Protein AF-A0AAW9W889-F1 (afdb_monomer)

Sequence (104 aa):
MAFFDCLKGGDGKLNERQRRFADEYIISGNATEAYKKAGYRVSSDRVAGVEGHKLLKNPKIKSYIDERLKQLDSEKIADQQEVLSYLTSVMRGETQEQTLISIG

Mean predicted aligned error: 13.19 Å

Nearest PDB structures (foldseek):
  7joq-assembly1_H  TM=6.931E-01  e=1.615E-01  Pseudomonas phage NV1
  7joq-assembly1_D  TM=6.756E-01  e=9.602E-01  Pseudomonas phage NV1
  1p4w-assembly1_A  TM=5.220E-01  e=3.402E+00  Erwinia amylovora

Solvent-accessible surface area (backbone atoms only — not comparable to full-atom values): 6179 Å² total; per-residue (Å²): 138,73,80,72,74,78,67,78,77,75,94,78,88,73,53,74,50,56,48,44,21,46,55,39,25,72,74,66,74,34,45,36,59,12,32,52,73,30,67,54,92,65,96,42,71,70,55,26,35,55,54,25,53,54,48,58,67,34,66,71,51,38,54,51,48,54,53,52,49,52,51,53,49,53,53,53,50,49,51,53,50,50,55,51,49,51,53,47,34,54,76,70,64,70,59,78,76,85,70,80,76,80,86,125

pLDDT: mean 73.57, std 14.97, range [38.44, 89.81]

Radius of gyration: 21.66 Å; Cα contacts (8 Å, |Δi|>4): 67; chains: 1; bounding box: 64×35×52 Å

Structure (mmCIF, N/CA/C/O backbone):
data_AF-A0AAW9W889-F1
#
_entry.id   AF-A0AAW9W889-F1
#
loop_
_atom_site.group_PDB
_atom_site.id
_atom_site.type_symbol
_atom_site.label_atom_id
_atom_site.label_alt_id
_atom_site.label_comp_id
_atom_site.label_asym_id
_atom_site.label_entity_id
_atom_site.label_seq_id
_atom_site.pdbx_PDB_ins_code
_atom_site.Cartn_x
_atom_site.Cartn_y
_atom_site.Cartn_z
_atom_site.occupancy
_atom_site.B_iso_or_equiv
_atom_site.auth_seq_id
_atom_site.auth_comp_id
_atom_site.auth_asym_id
_atom_site.auth_atom_id
_atom_site.pdbx_PDB_model_num
ATOM 1 N N . MET A 1 1 ? -20.887 -6.518 -6.536 1.00 42.78 1 MET A N 1
ATOM 2 C CA . MET A 1 1 ? -20.016 -5.744 -7.452 1.00 42.78 1 MET A CA 1
ATOM 3 C C . MET A 1 1 ? -20.021 -4.228 -7.169 1.00 42.78 1 MET A C 1
ATOM 5 O O . MET A 1 1 ? -19.535 -3.486 -8.004 1.00 42.78 1 MET A O 1
ATOM 9 N N . ALA A 1 2 ? -20.534 -3.749 -6.021 1.00 44.75 2 ALA A N 1
ATOM 10 C CA . ALA A 1 2 ? -20.739 -2.313 -5.750 1.00 44.75 2 ALA A CA 1
ATOM 11 C C . ALA A 1 2 ? -19.681 -1.670 -4.820 1.00 44.75 2 ALA A C 1
ATOM 13 O O . ALA A 1 2 ? -19.770 -0.491 -4.506 1.00 44.75 2 ALA A O 1
ATOM 14 N N . PHE A 1 3 ? -18.667 -2.427 -4.381 1.00 43.38 3 PHE A N 1
ATOM 15 C CA . PHE A 1 3 ? -17.680 -1.958 -3.394 1.00 43.38 3 PHE A CA 1
ATOM 16 C C . PHE A 1 3 ? -16.608 -1.025 -3.994 1.00 43.38 3 PHE A C 1
ATOM 18 O O . PHE A 1 3 ? -15.993 -0.239 -3.282 1.00 43.38 3 PHE A O 1
ATOM 25 N N . PHE A 1 4 ? -16.390 -1.081 -5.314 1.00 48.22 4 PHE A N 1
ATOM 26 C CA . PHE A 1 4 ? -15.351 -0.295 -5.994 1.00 48.22 4 PHE A CA 1
ATOM 27 C C . PHE A 1 4 ? -15.778 1.138 -6.357 1.00 48.22 4 PHE A 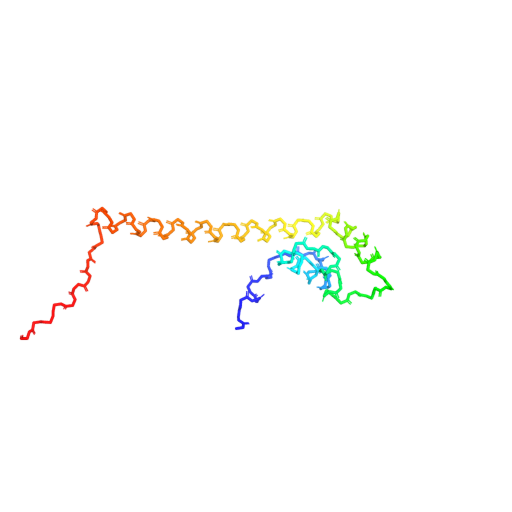C 1
ATOM 29 O O . PHE A 1 4 ? -14.914 1.999 -6.520 1.00 48.22 4 PHE A O 1
ATOM 36 N N . ASP A 1 5 ? -17.081 1.428 -6.448 1.00 46.22 5 ASP A N 1
ATOM 37 C CA . ASP A 1 5 ? -17.564 2.738 -6.918 1.00 46.22 5 ASP A CA 1
ATOM 38 C C . ASP A 1 5 ? -17.573 3.831 -5.835 1.00 46.22 5 ASP A C 1
ATOM 40 O O . ASP A 1 5 ? -17.571 5.016 -6.165 1.00 46.22 5 ASP A O 1
ATOM 44 N N . CYS A 1 6 ? -17.482 3.469 -4.550 1.00 38.44 6 CYS A N 1
ATOM 45 C CA . CYS A 1 6 ? -17.449 4.432 -3.438 1.00 38.44 6 CYS A CA 1
ATOM 46 C C . CYS A 1 6 ? -16.053 5.066 -3.209 1.00 38.44 6 CYS A C 1
ATOM 48 O O . CYS A 1 6 ? -15.878 5.947 -2.375 1.00 38.44 6 CYS A O 1
ATOM 50 N N . LEU A 1 7 ? -15.029 4.661 -3.974 1.00 44.91 7 LEU A N 1
ATOM 51 C CA . LEU A 1 7 ? -13.622 5.048 -3.767 1.00 44.91 7 LEU A CA 1
ATOM 52 C C . LEU A 1 7 ? -13.153 6.166 -4.709 1.00 44.91 7 LEU A C 1
ATOM 54 O O . LEU A 1 7 ? -11.980 6.261 -5.088 1.00 44.91 7 LEU A O 1
ATOM 58 N N . LYS A 1 8 ? -14.070 7.039 -5.129 1.00 45.47 8 LYS A N 1
ATOM 59 C CA . LYS A 1 8 ? -13.733 8.238 -5.911 1.00 45.47 8 LYS A CA 1
ATOM 60 C C . LYS A 1 8 ? -13.374 9.439 -5.028 1.00 45.47 8 LYS A C 1
ATOM 62 O O . LYS A 1 8 ? -13.595 10.570 -5.426 1.00 45.47 8 LYS A O 1
ATOM 67 N N . GLY A 1 9 ? -12.763 9.195 -3.869 1.00 41.38 9 GLY A N 1
ATOM 68 C CA . GLY A 1 9 ? -12.080 10.222 -3.081 1.00 41.38 9 GLY A CA 1
ATOM 69 C C . GLY A 1 9 ? -10.640 10.384 -3.567 1.00 41.38 9 GLY A C 1
ATOM 70 O O . GLY A 1 9 ? -9.861 9.437 -3.497 1.00 41.38 9 GLY A O 1
ATOM 71 N N . GLY A 1 10 ? -10.322 11.548 -4.131 1.00 44.06 10 GLY A N 1
ATOM 72 C CA . GLY A 1 10 ? -8.989 11.900 -4.625 1.00 44.06 10 GLY A CA 1
ATOM 73 C C . GLY A 1 10 ? -9.070 12.833 -5.831 1.00 44.06 10 GLY A C 1
ATOM 74 O O . GLY A 1 10 ? -8.682 12.457 -6.942 1.00 44.06 10 GLY A O 1
ATOM 75 N N . ASP A 1 11 ? -9.628 14.024 -5.624 1.00 47.06 11 ASP A N 1
ATOM 76 C CA . ASP A 1 11 ? -9.697 15.084 -6.624 1.00 47.06 11 ASP A CA 1
ATOM 77 C C . ASP A 1 11 ? -8.285 15.582 -6.977 1.00 47.06 11 ASP A C 1
ATOM 79 O O . ASP A 1 11 ? -7.614 16.233 -6.180 1.00 47.06 11 ASP A O 1
ATOM 83 N N . GLY A 1 12 ? -7.825 15.285 -8.203 1.00 50.38 12 GLY A N 1
ATOM 84 C CA . GLY A 1 12 ? -6.698 15.993 -8.826 1.00 50.38 12 GLY A CA 1
ATOM 85 C C . GLY A 1 12 ? -5.575 15.144 -9.442 1.00 50.38 12 GLY A C 1
ATOM 86 O O . GLY A 1 12 ? -4.451 15.116 -8.945 1.00 50.38 12 GLY A O 1
ATOM 87 N N . LYS A 1 13 ? -5.819 14.593 -10.642 1.00 59.44 13 LYS A N 1
ATOM 88 C CA . LYS A 1 13 ? -4.796 14.149 -11.625 1.00 59.44 13 LYS A CA 1
ATOM 89 C C . LYS A 1 13 ? -3.921 12.937 -11.244 1.00 59.44 13 LYS A C 1
ATOM 91 O O . LYS A 1 13 ? -2.719 12.947 -11.524 1.00 59.44 13 LYS A O 1
ATOM 96 N N . LEU A 1 14 ? -4.492 11.873 -10.681 1.00 64.81 14 LEU A N 1
ATOM 97 C CA . LEU A 1 14 ? -3.884 10.538 -10.795 1.00 64.81 14 LEU A CA 1
ATOM 98 C C . LEU A 1 14 ? -4.377 9.882 -12.082 1.00 64.81 14 LEU A C 1
ATOM 100 O O . LEU A 1 14 ? -5.578 9.813 -12.334 1.00 64.81 14 LEU A O 1
ATOM 104 N N . ASN A 1 15 ? -3.439 9.445 -12.918 1.00 80.50 15 ASN A N 1
ATOM 105 C CA . ASN A 1 15 ? -3.773 8.780 -14.170 1.00 80.50 15 ASN A CA 1
ATOM 106 C C . ASN A 1 15 ? -4.445 7.430 -13.860 1.00 80.50 15 ASN A C 1
ATOM 108 O O . ASN A 1 15 ? -4.078 6.788 -12.875 1.00 80.50 15 ASN A O 1
ATOM 112 N N . GLU A 1 16 ? -5.384 6.961 -14.686 1.00 82.88 16 GLU A N 1
ATOM 113 C CA . GLU A 1 16 ? -6.169 5.748 -14.375 1.00 82.88 16 GLU A CA 1
ATOM 114 C C . GLU A 1 16 ? -5.267 4.529 -14.100 1.00 82.88 16 GLU A C 1
ATOM 116 O O . GLU A 1 16 ? -5.500 3.749 -13.180 1.00 82.88 16 GLU A O 1
ATOM 121 N N . ARG A 1 17 ? -4.149 4.433 -14.828 1.00 83.62 17 ARG A N 1
ATOM 122 C CA . ARG A 1 17 ? -3.125 3.398 -14.624 1.00 83.62 17 ARG A CA 1
ATOM 123 C C . ARG A 1 17 ? -2.390 3.513 -13.286 1.00 83.62 17 ARG A C 1
ATOM 125 O O . ARG A 1 17 ? -2.065 2.499 -12.684 1.00 83.62 17 ARG A O 1
ATOM 132 N N . GLN A 1 18 ? -2.143 4.733 -12.808 1.00 85.19 18 GLN A N 1
ATOM 133 C CA . GLN A 1 18 ? -1.496 4.965 -11.511 1.00 85.19 18 GLN A CA 1
ATOM 134 C C . GLN A 1 18 ? -2.431 4.607 -10.357 1.00 85.19 18 GLN A C 1
ATOM 136 O O . GLN A 1 18 ? -1.971 4.077 -9.351 1.00 85.19 18 GLN A O 1
ATOM 141 N N . ARG A 1 19 ? -3.735 4.860 -10.525 1.00 85.62 19 ARG A N 1
ATOM 142 C CA . ARG A 1 19 ? -4.756 4.435 -9.565 1.00 85.62 19 ARG A CA 1
ATOM 143 C C . ARG A 1 19 ? -4.810 2.909 -9.475 1.00 85.62 19 ARG A C 1
ATOM 145 O O . ARG A 1 19 ? -4.613 2.375 -8.393 1.00 85.62 19 ARG A O 1
ATOM 152 N N . ARG A 1 20 ? -4.932 2.215 -10.616 1.00 87.19 20 ARG A N 1
ATOM 153 C CA . ARG A 1 20 ? -4.904 0.738 -10.658 1.00 87.19 20 ARG A CA 1
ATOM 154 C C . ARG A 1 20 ? -3.627 0.158 -10.048 1.00 87.19 20 ARG A C 1
ATOM 156 O O . ARG A 1 20 ? -3.691 -0.826 -9.327 1.00 87.19 20 ARG A O 1
ATOM 163 N N . PHE A 1 21 ? -2.478 0.784 -10.308 1.00 89.81 21 PHE A N 1
ATOM 164 C CA . PHE A 1 21 ? -1.213 0.407 -9.679 1.00 89.81 21 PHE A CA 1
ATOM 165 C C . PHE A 1 21 ? -1.264 0.527 -8.156 1.00 89.81 21 PHE A C 1
ATOM 167 O O . PHE A 1 21 ? -0.870 -0.406 -7.463 1.00 89.81 21 PHE A O 1
ATOM 174 N N . ALA A 1 22 ? -1.745 1.655 -7.634 1.00 87.75 22 ALA A N 1
ATOM 175 C CA . ALA A 1 22 ? -1.842 1.866 -6.198 1.00 87.75 22 ALA A CA 1
ATOM 176 C C . ALA A 1 22 ? -2.820 0.883 -5.537 1.00 87.75 22 ALA A C 1
ATOM 178 O O . ALA A 1 22 ? -2.488 0.312 -4.503 1.00 87.75 22 ALA A O 1
ATOM 179 N N . ASP A 1 23 ? -3.974 0.630 -6.157 1.00 86.06 23 ASP A N 1
ATOM 180 C CA . ASP A 1 23 ? -4.968 -0.318 -5.647 1.00 86.06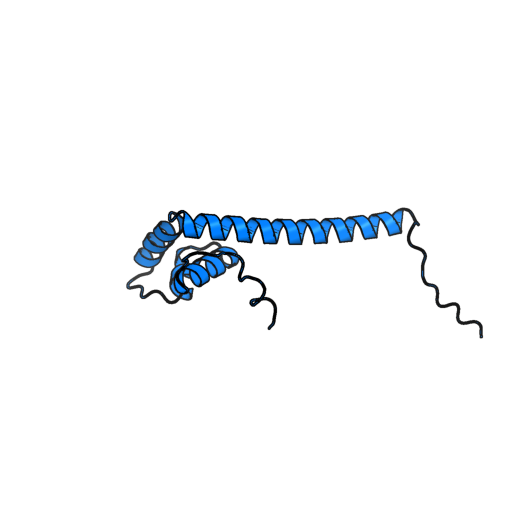 23 ASP A CA 1
ATOM 181 C C . ASP A 1 23 ? -4.403 -1.753 -5.602 1.00 86.06 23 ASP A C 1
ATOM 183 O O . ASP A 1 23 ? -4.472 -2.420 -4.570 1.00 86.06 23 ASP A O 1
ATOM 187 N N . GLU A 1 24 ? -3.756 -2.216 -6.678 1.00 88.38 24 GLU A N 1
ATOM 188 C CA . GLU A 1 24 ? -3.099 -3.533 -6.707 1.00 88.38 24 GLU A CA 1
ATOM 189 C C . GLU A 1 24 ? -1.922 -3.624 -5.730 1.00 88.38 24 GLU A C 1
ATOM 191 O O . GLU A 1 24 ? -1.662 -4.690 -5.168 1.00 88.38 24 GLU A O 1
ATOM 196 N N . TYR A 1 25 ? -1.204 -2.522 -5.501 1.00 89.25 25 TYR A N 1
ATOM 197 C CA . TYR A 1 25 ? -0.123 -2.477 -4.521 1.00 89.25 25 TYR A CA 1
ATOM 198 C C . TYR A 1 25 ? -0.650 -2.603 -3.088 1.00 89.25 25 TYR A C 1
ATOM 200 O O . TYR A 1 25 ? -0.061 -3.337 -2.300 1.00 89.25 25 TYR A O 1
ATOM 208 N N . ILE A 1 26 ? -1.776 -1.961 -2.762 1.00 84.94 26 ILE A N 1
ATOM 209 C CA . ILE A 1 26 ? -2.430 -2.095 -1.450 1.00 84.94 26 ILE A CA 1
ATOM 210 C C . ILE A 1 26 ? -2.884 -3.545 -1.212 1.00 84.94 26 ILE A C 1
ATOM 212 O O . ILE A 1 26 ? -2.770 -4.044 -0.097 1.00 84.94 26 ILE A O 1
ATOM 216 N N . ILE A 1 27 ? -3.357 -4.238 -2.255 1.00 82.50 27 ILE A N 1
ATOM 217 C CA . ILE A 1 27 ? -3.818 -5.633 -2.158 1.00 82.50 27 ILE A CA 1
ATOM 218 C C . ILE A 1 27 ? -2.644 -6.621 -2.064 1.00 82.50 27 ILE A C 1
ATOM 220 O O . ILE A 1 27 ? -2.672 -7.541 -1.251 1.00 82.50 27 ILE A O 1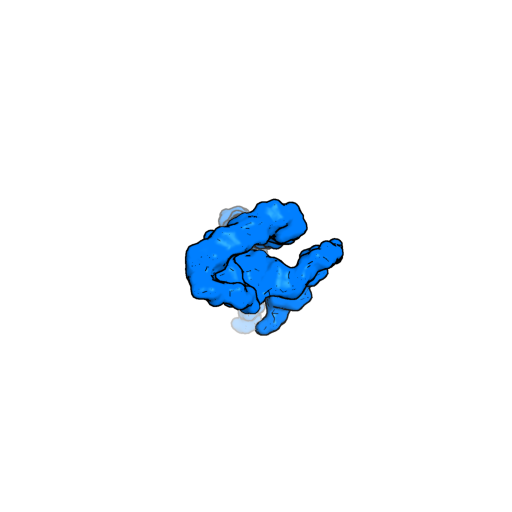
ATOM 224 N N . SER A 1 28 ? -1.632 -6.472 -2.925 1.00 81.12 28 SER A N 1
ATOM 225 C CA . SER A 1 28 ? -0.560 -7.468 -3.092 1.00 81.12 28 SER A CA 1
ATOM 226 C C . SER A 1 28 ? 0.705 -7.189 -2.279 1.00 81.12 28 SER A C 1
ATOM 228 O O . SER A 1 28 ? 1.507 -8.098 -2.077 1.00 81.12 28 SER A O 1
ATOM 230 N N . GLY A 1 29 ? 0.939 -5.938 -1.873 1.00 81.94 29 GLY A N 1
ATOM 231 C CA . GLY A 1 29 ? 2.181 -5.495 -1.231 1.00 81.94 29 GLY A CA 1
ATOM 232 C C . GLY A 1 29 ? 3.426 -5.560 -2.127 1.00 81.94 29 GLY A C 1
A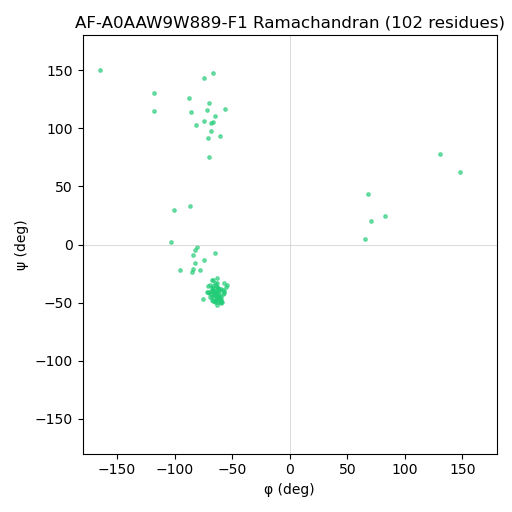TOM 233 O O . GLY A 1 29 ? 4.532 -5.306 -1.653 1.00 81.94 29 GLY A O 1
ATOM 234 N N . ASN A 1 30 ? 3.286 -5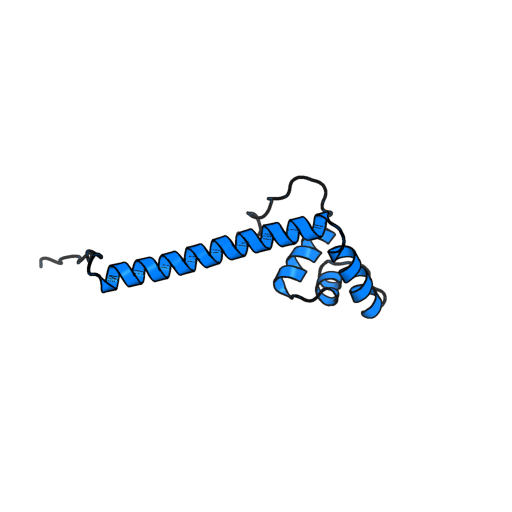.899 -3.415 1.00 86.62 30 ASN A N 1
ATOM 235 C CA . ASN A 1 30 ? 4.408 -6.101 -4.330 1.00 86.62 30 ASN A CA 1
ATOM 236 C C . ASN A 1 30 ? 4.366 -5.099 -5.491 1.00 86.62 30 ASN A C 1
ATOM 238 O O . ASN A 1 30 ? 3.486 -5.145 -6.350 1.00 86.62 30 ASN A O 1
ATOM 242 N N . ALA A 1 31 ? 5.366 -4.214 -5.548 1.00 87.12 31 ALA A N 1
ATOM 243 C CA . ALA A 1 31 ? 5.462 -3.168 -6.565 1.00 87.12 31 ALA A CA 1
ATOM 244 C C . ALA A 1 31 ? 5.603 -3.726 -7.992 1.00 87.12 31 ALA A C 1
ATOM 246 O O . ALA A 1 31 ? 5.040 -3.166 -8.928 1.00 87.12 31 ALA A O 1
ATOM 247 N N . THR A 1 32 ? 6.326 -4.833 -8.170 1.00 88.69 32 THR A N 1
ATOM 248 C CA . THR A 1 32 ? 6.548 -5.449 -9.486 1.00 88.69 32 THR A CA 1
ATOM 249 C C . THR A 1 32 ? 5.248 -6.020 -10.045 1.00 88.69 32 THR A C 1
ATOM 251 O O . THR A 1 32 ? 4.890 -5.759 -11.193 1.00 88.69 32 THR A O 1
ATOM 254 N N . GLU A 1 33 ? 4.516 -6.766 -9.219 1.00 87.19 33 GLU A N 1
ATOM 255 C CA . GLU A 1 33 ? 3.259 -7.404 -9.619 1.00 87.19 33 GLU A CA 1
ATOM 256 C C . GLU A 1 33 ? 2.142 -6.377 -9.818 1.00 87.19 33 GLU A C 1
ATOM 258 O O . GLU A 1 33 ? 1.434 -6.423 -10.827 1.00 87.19 33 GLU A O 1
ATOM 263 N N . ALA A 1 34 ? 2.050 -5.378 -8.937 1.00 88.94 34 ALA A N 1
ATOM 264 C CA . ALA A 1 34 ? 1.122 -4.266 -9.102 1.00 88.94 34 ALA A CA 1
ATOM 265 C C . ALA A 1 34 ? 1.359 -3.509 -10.421 1.00 88.94 34 ALA A C 1
ATOM 267 O O . ALA A 1 34 ? 0.407 -3.147 -11.112 1.00 88.94 34 ALA A O 1
ATOM 268 N N . TYR A 1 35 ? 2.623 -3.309 -10.820 1.00 88.62 35 TYR A N 1
ATOM 269 C CA . TYR A 1 35 ? 2.975 -2.630 -12.072 1.00 88.62 35 TYR A CA 1
ATOM 270 C C . TYR A 1 35 ? 2.527 -3.412 -13.312 1.00 88.62 35 TYR A C 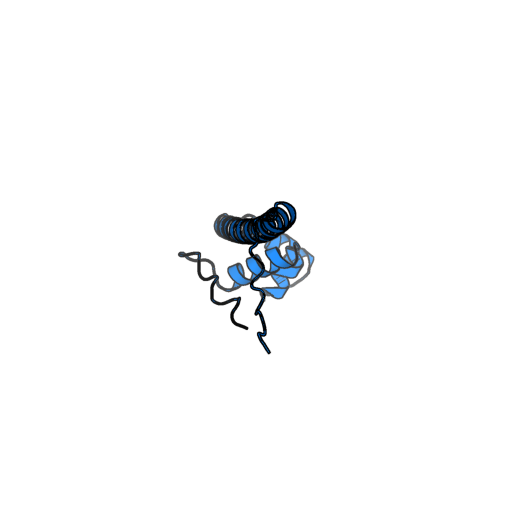1
ATOM 272 O O . TYR A 1 35 ? 1.984 -2.826 -14.253 1.00 88.62 35 TYR A O 1
ATOM 280 N N . LYS A 1 36 ? 2.701 -4.739 -13.300 1.00 87.31 36 LYS A N 1
ATOM 281 C CA . LYS A 1 36 ? 2.236 -5.628 -14.375 1.00 87.31 36 LYS A CA 1
ATOM 282 C C . LYS A 1 36 ? 0.710 -5.622 -14.476 1.00 87.31 36 LYS A C 1
ATOM 284 O O . LYS A 1 36 ? 0.166 -5.399 -15.558 1.00 87.31 36 LYS A O 1
ATOM 289 N N . LYS A 1 37 ? 0.014 -5.804 -13.349 1.00 86.44 37 LYS A N 1
ATOM 290 C CA . LYS A 1 37 ? -1.456 -5.842 -13.300 1.00 86.44 37 LYS A CA 1
ATOM 291 C C . LYS A 1 37 ? -2.116 -4.509 -13.641 1.00 86.44 37 LYS A C 1
ATOM 293 O O . LYS A 1 37 ? -3.180 -4.490 -14.252 1.00 86.44 37 LYS A O 1
ATOM 298 N N . ALA A 1 38 ? -1.457 -3.392 -13.338 1.00 86.12 38 ALA A N 1
ATOM 299 C CA . ALA A 1 38 ? -1.908 -2.064 -13.745 1.00 86.12 38 ALA A CA 1
ATOM 300 C C . ALA A 1 38 ? -1.891 -1.842 -15.273 1.00 86.12 38 ALA A C 1
ATOM 302 O O . ALA A 1 38 ? -2.390 -0.818 -15.749 1.00 86.12 38 ALA A O 1
ATOM 303 N N . GLY A 1 39 ? -1.346 -2.786 -16.052 1.00 83.50 39 GLY A N 1
ATOM 304 C CA . GLY A 1 39 ? -1.377 -2.763 -17.514 1.00 83.50 39 GLY A CA 1
ATOM 305 C C . GLY A 1 39 ? -0.281 -1.902 -18.140 1.00 83.50 39 GLY A C 1
ATOM 306 O O . GLY A 1 39 ? -0.440 -1.408 -19.261 1.00 83.50 39 GLY A O 1
ATOM 307 N N . TYR A 1 40 ? 0.828 -1.681 -17.430 1.00 82.81 40 TYR A N 1
ATOM 308 C CA . TYR A 1 40 ? 2.003 -1.044 -18.016 1.00 82.81 40 TYR A CA 1
ATOM 309 C C . TYR A 1 40 ? 2.734 -2.015 -18.949 1.00 82.81 40 TYR A C 1
ATOM 311 O O . TYR A 1 40 ? 2.828 -3.212 -18.688 1.00 82.81 40 TYR A O 1
ATOM 319 N N . ARG A 1 41 ? 3.274 -1.492 -20.057 1.00 78.06 41 ARG A N 1
ATOM 320 C CA . ARG A 1 41 ? 4.126 -2.280 -20.954 1.00 78.06 41 ARG A CA 1
ATOM 321 C C . ARG A 1 41 ? 5.460 -2.512 -20.263 1.00 78.06 41 ARG A C 1
ATOM 323 O O . ARG A 1 41 ? 6.187 -1.553 -20.016 1.00 78.06 41 ARG A O 1
ATOM 330 N N . VAL A 1 42 ? 5.770 -3.767 -19.967 1.00 80.81 42 VAL A N 1
ATOM 331 C CA . VAL A 1 42 ? 7.018 -4.141 -19.305 1.00 80.81 42 VAL A CA 1
ATOM 332 C C . VAL A 1 42 ? 7.833 -5.039 -20.220 1.00 80.81 42 VAL A C 1
ATOM 334 O O . VAL A 1 42 ? 7.315 -6.021 -20.741 1.00 80.81 42 VAL A O 1
ATOM 337 N N . SER A 1 43 ? 9.114 -4.716 -20.392 1.00 75.62 43 SER A N 1
ATOM 338 C CA . SER A 1 43 ? 10.046 -5.555 -21.157 1.00 75.62 43 SER A CA 1
ATOM 339 C C . SER A 1 43 ? 10.661 -6.680 -20.315 1.00 75.62 43 SER A C 1
ATOM 341 O O . SER A 1 43 ? 11.128 -7.669 -20.864 1.00 75.62 43 SER A O 1
ATOM 343 N N . SER A 1 44 ? 10.710 -6.524 -18.986 1.00 83.12 44 SER A N 1
ATOM 344 C CA . SER A 1 44 ? 11.278 -7.497 -18.044 1.00 83.12 44 SER A CA 1
ATOM 345 C C . SER A 1 44 ? 10.832 -7.188 -16.612 1.00 83.12 44 SER A C 1
ATOM 347 O O . SER A 1 44 ? 10.672 -6.020 -16.251 1.00 83.12 44 SER A O 1
ATOM 349 N N . ASP A 1 45 ? 10.717 -8.212 -15.770 1.00 84.00 45 ASP A N 1
ATOM 350 C CA . ASP A 1 45 ? 10.367 -8.105 -14.346 1.00 84.00 45 ASP A CA 1
ATOM 351 C C . ASP A 1 45 ? 11.277 -7.153 -13.568 1.00 84.00 45 ASP A C 1
ATOM 353 O O . ASP A 1 45 ? 10.817 -6.405 -12.704 1.00 84.00 45 ASP A O 1
ATOM 357 N N . ARG A 1 46 ? 12.563 -7.102 -13.931 1.00 85.12 46 ARG A N 1
ATOM 358 C CA . ARG A 1 46 ? 13.514 -6.164 -13.327 1.00 85.12 46 ARG A CA 1
ATOM 359 C C . ARG A 1 46 ? 13.114 -4.708 -13.588 1.00 85.12 46 ARG A C 1
ATOM 361 O O . ARG A 1 46 ? 13.245 -3.870 -12.701 1.00 85.12 46 ARG A O 1
ATOM 368 N N . VAL A 1 47 ? 12.611 -4.412 -14.788 1.00 85.62 47 VAL A N 1
ATOM 369 C CA . VAL A 1 47 ? 12.154 -3.067 -15.170 1.00 85.62 47 VAL A CA 1
ATOM 370 C C . VAL A 1 47 ? 10.848 -2.724 -14.453 1.00 85.62 47 VAL A C 1
ATOM 372 O O . VAL A 1 47 ? 10.735 -1.616 -13.934 1.00 85.62 47 VAL A O 1
ATOM 375 N N . ALA A 1 48 ? 9.909 -3.673 -14.340 1.00 86.75 48 ALA A N 1
ATOM 376 C CA . ALA A 1 48 ? 8.681 -3.479 -13.558 1.00 86.75 48 ALA A CA 1
ATOM 377 C C . ALA A 1 48 ? 8.978 -3.149 -12.092 1.00 86.75 48 ALA A C 1
ATOM 379 O O . ALA A 1 48 ? 8.362 -2.239 -11.547 1.00 86.75 48 ALA A O 1
ATOM 380 N N . GLY A 1 49 ? 9.936 -3.835 -11.464 1.00 86.94 49 GLY A N 1
ATOM 381 C CA . GLY A 1 49 ? 10.309 -3.549 -10.078 1.00 86.94 49 GLY A CA 1
ATOM 382 C C . GLY A 1 49 ? 10.890 -2.145 -9.903 1.00 86.94 49 GLY A C 1
ATOM 383 O O . GLY A 1 49 ? 10.467 -1.399 -9.019 1.00 86.94 49 GLY A O 1
ATOM 384 N N . VAL A 1 50 ? 11.823 -1.742 -10.773 1.00 88.31 50 VAL A N 1
ATOM 385 C CA . VAL A 1 50 ? 12.454 -0.411 -10.702 1.00 88.31 50 VAL A CA 1
ATOM 386 C C . VAL A 1 50 ? 11.438 0.707 -10.958 1.00 88.31 50 VAL A C 1
ATOM 388 O O . VAL A 1 50 ? 11.365 1.659 -10.177 1.00 88.31 50 VAL A O 1
ATOM 391 N N . GLU A 1 51 ? 10.630 0.595 -12.014 1.00 88.31 51 GLU A N 1
ATOM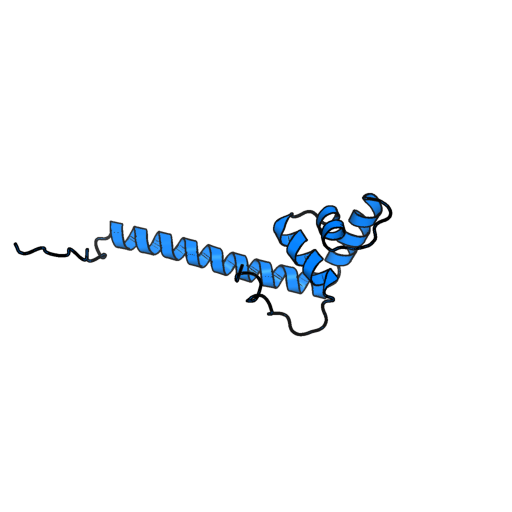 392 C CA . GLU A 1 51 ? 9.608 1.597 -12.342 1.00 88.31 51 GLU A CA 1
ATOM 393 C C . GLU A 1 51 ? 8.454 1.598 -11.326 1.00 88.31 51 GLU A C 1
ATOM 395 O O . GLU A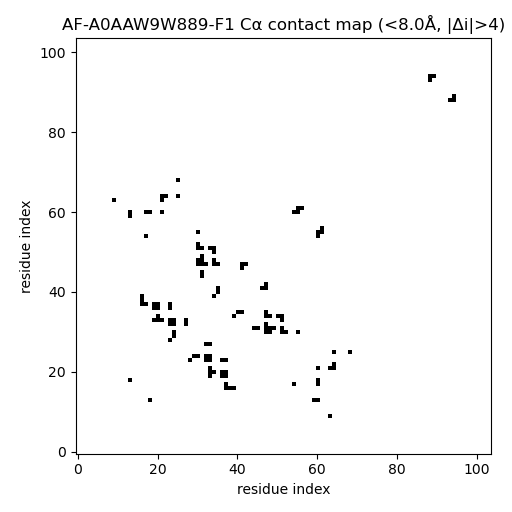 1 51 ? 7.965 2.665 -10.956 1.00 88.31 51 GLU A O 1
ATOM 400 N N . GLY A 1 52 ? 8.077 0.436 -10.786 1.00 88.06 52 GLY A N 1
ATOM 401 C CA . GLY A 1 52 ? 7.113 0.317 -9.692 1.00 88.06 52 GLY A CA 1
ATOM 402 C C . GLY A 1 52 ? 7.580 1.053 -8.435 1.00 88.06 52 GLY A C 1
ATOM 403 O O . GLY A 1 52 ? 6.861 1.901 -7.907 1.00 88.06 52 GLY A O 1
ATOM 404 N N . HIS A 1 53 ? 8.822 0.835 -7.992 1.00 88.50 53 HIS A N 1
ATOM 405 C CA . HIS A 1 53 ? 9.386 1.583 -6.861 1.00 88.50 53 HIS A CA 1
ATOM 406 C C . HIS A 1 53 ? 9.517 3.084 -7.139 1.00 88.50 53 HIS A C 1
ATOM 408 O O . HIS A 1 53 ? 9.358 3.902 -6.232 1.00 88.50 53 HIS A O 1
ATOM 414 N N . LYS A 1 54 ? 9.785 3.475 -8.386 1.00 89.12 54 LYS A N 1
ATOM 415 C CA . LYS A 1 54 ? 9.813 4.882 -8.795 1.00 89.12 54 LYS A CA 1
ATOM 416 C C . LYS A 1 54 ? 8.422 5.521 -8.743 1.00 89.12 54 LYS A C 1
ATOM 418 O O . LYS A 1 54 ? 8.313 6.666 -8.310 1.00 89.12 54 LYS A O 1
ATOM 423 N N . LEU A 1 55 ? 7.365 4.790 -9.107 1.00 87.25 55 LEU A N 1
ATOM 424 C CA . LEU A 1 55 ? 5.980 5.241 -8.941 1.00 87.25 55 LEU A CA 1
ATOM 425 C C . LEU A 1 55 ? 5.612 5.416 -7.464 1.00 87.25 55 LEU A C 1
ATOM 427 O O . LEU A 1 55 ? 5.003 6.424 -7.123 1.00 87.25 55 LEU A O 1
ATOM 431 N N . LEU A 1 56 ? 6.041 4.514 -6.579 1.00 86.94 56 LEU A N 1
ATOM 432 C CA . LEU A 1 56 ? 5.808 4.651 -5.133 1.00 86.94 56 LEU A CA 1
ATOM 433 C C . LEU A 1 56 ? 6.484 5.891 -4.527 1.00 86.94 56 LEU A C 1
ATOM 435 O O . LEU A 1 56 ? 5.988 6.458 -3.557 1.00 86.94 56 LEU A O 1
ATOM 439 N N . LYS A 1 57 ? 7.599 6.348 -5.110 1.00 86.38 57 LYS A N 1
ATOM 440 C CA . LYS A 1 57 ? 8.261 7.601 -4.710 1.00 86.38 57 LYS A CA 1
ATOM 441 C C . LYS A 1 57 ? 7.515 8.854 -5.174 1.00 86.38 57 LYS A C 1
ATOM 443 O O . LYS A 1 57 ? 7.846 9.947 -4.720 1.00 86.38 57 LYS A O 1
ATOM 448 N N . ASN A 1 58 ? 6.544 8.734 -6.081 1.00 86.50 58 ASN A N 1
ATOM 449 C CA . ASN A 1 58 ? 5.761 9.881 -6.520 1.00 86.50 58 ASN A CA 1
ATOM 450 C C . ASN A 1 58 ? 4.851 10.340 -5.368 1.00 86.50 58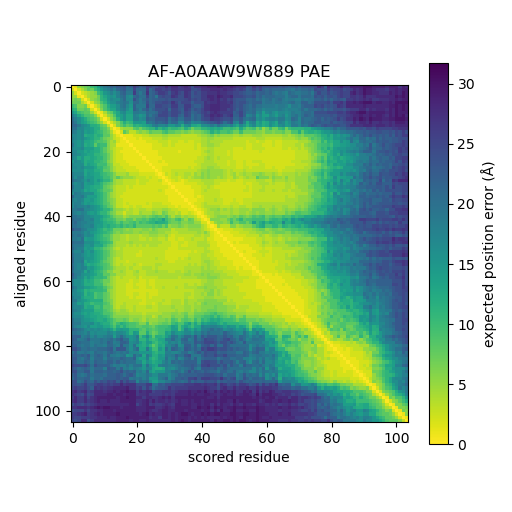 ASN A C 1
ATOM 452 O O . ASN A 1 58 ? 4.006 9.554 -4.930 1.00 86.50 58 ASN A O 1
ATOM 456 N N . PRO A 1 59 ? 4.961 11.600 -4.907 1.00 83.94 59 PRO A N 1
ATOM 457 C CA . PRO A 1 59 ? 4.201 12.081 -3.757 1.00 83.94 59 PRO A CA 1
ATOM 458 C C . PRO A 1 59 ? 2.690 11.924 -3.946 1.00 83.94 59 PRO A C 1
ATOM 460 O O . PRO A 1 59 ? 1.999 11.594 -2.995 1.00 83.94 59 PRO A O 1
ATOM 463 N N . LYS A 1 60 ? 2.179 12.053 -5.178 1.00 83.81 60 LYS A N 1
ATOM 464 C CA . LYS A 1 60 ? 0.744 11.888 -5.462 1.00 83.81 60 LYS A CA 1
ATOM 465 C C . LYS A 1 60 ? 0.252 10.464 -5.218 1.00 83.81 60 LYS A C 1
ATOM 467 O O . LYS A 1 60 ? -0.821 10.269 -4.665 1.00 83.81 60 LYS A O 1
ATOM 472 N N . ILE A 1 61 ? 1.036 9.475 -5.651 1.00 84.75 61 ILE A N 1
ATOM 473 C CA . ILE A 1 61 ? 0.699 8.056 -5.480 1.00 84.75 61 ILE A CA 1
ATOM 474 C C . ILE A 1 61 ? 0.813 7.687 -4.006 1.00 84.75 61 ILE A C 1
ATOM 476 O O . ILE A 1 61 ? -0.064 7.011 -3.480 1.00 84.75 61 ILE A O 1
ATOM 480 N N . LYS A 1 62 ? 1.858 8.179 -3.335 1.00 85.44 62 LYS A N 1
ATOM 481 C CA . LYS A 1 62 ? 2.051 7.961 -1.906 1.00 85.44 62 LYS A CA 1
ATOM 482 C C . LYS A 1 62 ? 0.888 8.520 -1.082 1.00 85.44 62 LYS A C 1
ATOM 484 O O . LYS A 1 62 ? 0.309 7.770 -0.310 1.00 85.44 62 LYS A O 1
ATOM 489 N N . SER A 1 63 ? 0.498 9.777 -1.306 1.00 85.19 63 SER A N 1
ATOM 490 C CA . SER A 1 63 ? -0.651 10.382 -0.619 1.00 85.19 63 SER A CA 1
ATOM 491 C C . SER A 1 63 ? -1.938 9.586 -0.837 1.00 85.19 63 SER A C 1
ATOM 493 O O . SER A 1 63 ? -2.661 9.343 0.120 1.00 85.19 63 SER A O 1
ATOM 495 N N . TYR A 1 64 ? -2.189 9.110 -2.062 1.00 85.56 64 TYR A N 1
ATOM 496 C CA . TYR A 1 64 ? -3.347 8.257 -2.337 1.00 85.56 64 TYR A CA 1
ATOM 497 C C . TYR A 1 64 ? -3.287 6.932 -1.564 1.00 85.56 64 TYR A C 1
ATOM 499 O O . TYR A 1 64 ? -4.276 6.537 -0.958 1.00 85.56 64 TYR A O 1
ATOM 507 N N . ILE A 1 65 ? -2.137 6.251 -1.540 1.00 85.38 65 ILE A N 1
ATOM 508 C CA . ILE A 1 65 ? -1.979 5.007 -0.772 1.00 85.38 65 ILE A CA 1
ATOM 509 C C . ILE A 1 65 ? -2.213 5.262 0.723 1.00 85.38 65 ILE A C 1
ATOM 511 O O . ILE A 1 65 ? -2.968 4.519 1.345 1.00 85.38 65 ILE A O 1
ATOM 515 N N . ASP A 1 66 ? -1.623 6.322 1.279 1.00 83.81 66 ASP A N 1
ATOM 516 C CA . ASP A 1 66 ? -1.747 6.671 2.698 1.00 83.81 66 ASP A CA 1
ATOM 517 C C . ASP A 1 66 ? -3.206 6.989 3.081 1.00 83.81 66 ASP A C 1
ATOM 519 O O . ASP A 1 66 ? -3.698 6.517 4.107 1.00 83.81 66 ASP A O 1
ATOM 523 N N . GLU A 1 67 ? -3.937 7.733 2.245 1.00 84.56 67 GLU A N 1
ATOM 524 C CA . GLU A 1 67 ? -5.365 8.014 2.450 1.00 84.56 67 GLU A CA 1
ATOM 525 C C . GLU A 1 67 ? -6.213 6.739 2.425 1.00 84.56 67 GLU A C 1
ATOM 527 O O . GLU A 1 67 ? -7.069 6.541 3.290 1.00 84.56 67 GLU A O 1
ATOM 532 N N . ARG A 1 68 ? -5.961 5.852 1.456 1.00 82.75 68 ARG A N 1
ATOM 533 C CA . ARG A 1 68 ? -6.689 4.585 1.308 1.00 82.75 68 ARG A CA 1
ATOM 534 C C . ARG A 1 68 ? -6.401 3.632 2.466 1.00 82.75 68 ARG A C 1
ATOM 536 O O . ARG A 1 68 ? -7.328 3.009 2.972 1.00 82.75 68 ARG A O 1
ATOM 543 N N . LEU A 1 69 ? -5.151 3.552 2.922 1.00 80.75 69 LEU A N 1
ATOM 544 C CA . LEU A 1 69 ? -4.777 2.778 4.108 1.00 80.75 69 LEU A CA 1
ATOM 545 C C . LEU A 1 69 ? -5.446 3.332 5.364 1.00 80.75 69 LEU A C 1
ATOM 547 O O . LEU A 1 69 ? -6.046 2.571 6.111 1.00 80.75 69 LEU A O 1
ATOM 551 N N . LYS A 1 70 ? -5.444 4.656 5.552 1.00 81.19 70 LYS A N 1
ATOM 552 C CA . LYS A 1 70 ? -6.112 5.293 6.693 1.00 81.19 70 LYS A CA 1
ATOM 553 C C . LYS A 1 70 ? -7.621 5.032 6.707 1.00 81.19 70 LYS A C 1
ATOM 555 O O . LYS A 1 70 ? -8.192 4.838 7.777 1.00 81.19 70 LYS A O 1
ATOM 560 N N . GLN A 1 71 ? -8.265 5.020 5.539 1.00 78.94 71 GLN A N 1
ATOM 561 C CA . GLN A 1 71 ? -9.677 4.643 5.410 1.00 78.94 71 GLN A CA 1
ATOM 562 C C . GLN A 1 71 ? -9.901 3.181 5.812 1.00 78.94 71 GLN A C 1
ATOM 564 O O . GLN A 1 71 ? -10.765 2.917 6.641 1.00 78.94 71 GLN A O 1
ATOM 569 N N . LEU A 1 72 ? -9.092 2.255 5.286 1.00 73.31 72 LEU A N 1
ATOM 570 C CA . LEU A 1 72 ? -9.183 0.828 5.610 1.00 73.31 72 LEU A CA 1
ATOM 571 C C . LEU A 1 72 ? -8.915 0.543 7.093 1.00 73.31 72 LEU A C 1
ATOM 573 O O . LEU A 1 72 ? -9.586 -0.300 7.682 1.00 73.31 72 LEU A O 1
ATOM 577 N N . ASP A 1 73 ? -7.954 1.239 7.698 1.00 73.81 73 ASP A N 1
ATOM 578 C CA . ASP A 1 73 ? -7.652 1.115 9.122 1.00 73.81 73 ASP A CA 1
ATOM 579 C C . ASP A 1 73 ? -8.800 1.662 9.967 1.00 73.81 73 ASP A C 1
ATOM 581 O O . ASP A 1 73 ? -9.239 0.997 10.898 1.00 73.81 73 ASP A O 1
ATOM 585 N N . SER A 1 74 ? -9.341 2.835 9.625 1.00 70.88 74 SER A N 1
ATOM 586 C CA . SER A 1 74 ? -10.492 3.400 10.335 1.00 70.88 74 SER A CA 1
ATOM 587 C C . SER A 1 74 ? -11.724 2.498 10.244 1.00 70.88 74 SER A C 1
ATOM 589 O O . SER A 1 74 ? -12.435 2.353 11.234 1.00 70.88 74 SER A O 1
ATOM 591 N N . GLU A 1 75 ? -11.976 1.896 9.081 1.00 68.44 75 GLU A N 1
ATOM 592 C CA . GLU A 1 75 ? -13.108 0.995 8.849 1.00 68.44 75 GLU A CA 1
ATOM 593 C C . GLU A 1 75 ? -12.938 -0.322 9.626 1.00 68.44 75 GLU A C 1
ATOM 595 O O . GLU A 1 75 ? -13.846 -0.738 10.340 1.00 68.44 75 GLU A O 1
ATOM 600 N N . LYS A 1 76 ? -11.742 -0.928 9.597 1.00 65.81 76 LYS A N 1
ATOM 601 C CA . LYS A 1 76 ? -11.436 -2.144 10.373 1.00 65.81 76 LYS A CA 1
ATOM 602 C C . LYS A 1 76 ? -11.430 -1.914 11.881 1.00 65.81 76 LYS A C 1
ATOM 604 O O . LYS A 1 76 ? -11.842 -2.795 12.629 1.00 65.81 76 LYS A O 1
ATOM 609 N N . ILE A 1 77 ? -10.914 -0.774 12.340 1.00 62.75 77 ILE A N 1
ATOM 610 C CA . ILE A 1 77 ? -10.886 -0.436 13.766 1.00 62.75 77 ILE A CA 1
ATOM 611 C C . ILE A 1 77 ? -12.311 -0.185 14.263 1.00 62.75 77 ILE A C 1
ATOM 613 O O . ILE A 1 77 ? -12.651 -0.672 15.336 1.00 62.75 77 ILE A O 1
ATOM 617 N N . ALA A 1 78 ? -13.144 0.526 13.495 1.00 58.62 78 ALA A N 1
ATOM 618 C CA . ALA A 1 78 ? -14.547 0.740 13.844 1.00 58.62 78 ALA A CA 1
ATOM 619 C C . ALA A 1 78 ? -15.312 -0.588 13.963 1.00 58.62 78 ALA A C 1
ATOM 621 O O . ALA A 1 78 ? -15.946 -0.814 14.990 1.00 58.62 78 ALA A O 1
ATOM 622 N N . ASP A 1 79 ? -15.164 -1.491 12.988 1.00 66.62 79 ASP A N 1
ATOM 623 C CA . ASP A 1 79 ? -15.792 -2.822 13.000 1.00 66.62 79 ASP A CA 1
ATOM 624 C C . ASP A 1 79 ? -15.354 -3.659 14.219 1.00 66.62 79 ASP A C 1
ATOM 626 O O . ASP A 1 79 ? -16.175 -4.207 14.954 1.00 66.62 79 ASP A O 1
ATOM 630 N N . GLN A 1 80 ? -14.054 -3.671 14.532 1.00 52.75 80 GLN A N 1
ATOM 631 C CA . GLN A 1 80 ? -13.547 -4.371 15.717 1.00 52.75 80 GLN A CA 1
ATOM 632 C C . GLN A 1 80 ? -14.060 -3.764 17.031 1.00 52.75 80 GLN A C 1
ATOM 634 O O . GLN A 1 80 ? -14.384 -4.505 17.960 1.00 52.75 80 GLN A O 1
ATOM 639 N N . GLN A 1 81 ? -14.133 -2.433 17.134 1.00 69.50 81 GLN A N 1
ATOM 640 C CA . GLN A 1 81 ? -14.685 -1.756 18.312 1.00 69.50 81 GLN A CA 1
ATOM 641 C C . GLN A 1 81 ? -16.185 -2.027 18.468 1.00 69.50 81 GLN A C 1
ATOM 643 O O . GLN A 1 81 ? -16.641 -2.222 19.591 1.00 69.50 81 GLN A O 1
ATOM 648 N N . GLU A 1 82 ? -16.942 -2.094 17.372 1.00 72.25 82 GLU A N 1
ATOM 649 C CA . GLU A 1 82 ? -18.370 -2.417 17.384 1.00 72.25 82 GLU A CA 1
ATOM 650 C C . GLU A 1 82 ? -18.619 -3.844 17.892 1.00 72.25 82 GLU A C 1
ATOM 652 O O . GLU A 1 82 ? -19.409 -4.038 18.819 1.00 72.25 82 GLU A O 1
ATOM 657 N N . VAL A 1 83 ? -17.871 -4.833 17.389 1.00 71.69 83 VAL A N 1
ATOM 658 C CA . VAL A 1 83 ? -17.952 -6.228 17.861 1.00 71.69 83 VAL A CA 1
ATOM 659 C C . VAL A 1 83 ? -17.579 -6.343 19.343 1.00 71.69 83 VAL A C 1
ATOM 661 O O . VAL A 1 83 ? -18.263 -7.028 20.108 1.00 71.69 83 VAL A O 1
ATOM 664 N N . LEU A 1 84 ? -16.515 -5.658 19.775 1.00 69.31 84 LEU A N 1
ATOM 665 C CA . LEU A 1 84 ? -16.091 -5.647 21.178 1.00 69.31 84 LEU A CA 1
ATOM 666 C C . LEU A 1 84 ? -17.107 -4.941 22.083 1.00 69.31 84 LEU A C 1
ATOM 668 O O . LEU A 1 84 ? -17.372 -5.418 23.190 1.00 69.31 84 LEU A O 1
ATOM 672 N N . SER A 1 85 ? -17.693 -3.834 21.624 1.00 73.31 85 SER A N 1
ATOM 673 C CA . SER A 1 85 ? -18.743 -3.113 22.345 1.00 73.31 85 SER A CA 1
ATOM 674 C C . SER A 1 85 ? -19.984 -3.986 22.498 1.00 73.31 85 SER A C 1
ATOM 676 O O . SER A 1 85 ? -20.487 -4.122 23.608 1.00 73.31 85 SER A O 1
ATOM 678 N N . TYR A 1 86 ? -20.428 -4.646 21.426 1.00 75.00 86 TYR A N 1
ATOM 679 C CA . TYR A 1 86 ? -21.551 -5.580 21.466 1.00 75.00 86 TYR A CA 1
ATOM 680 C C . TYR A 1 86 ? -21.298 -6.734 22.445 1.00 75.00 86 TYR A C 1
ATOM 682 O O . TYR A 1 86 ? -22.113 -6.986 23.331 1.00 75.00 86 TYR A O 1
ATOM 690 N N . LEU A 1 87 ? -20.134 -7.388 22.362 1.00 68.56 87 LEU A N 1
ATOM 691 C CA . LEU A 1 87 ? -19.769 -8.461 23.289 1.00 68.56 87 LEU A CA 1
ATOM 692 C C . LEU A 1 87 ? -19.729 -7.968 24.744 1.00 68.56 87 LEU A C 1
ATOM 694 O O . LEU A 1 87 ? -20.163 -8.675 25.654 1.00 68.56 87 LEU A O 1
ATOM 698 N N . THR A 1 88 ? -19.250 -6.743 24.967 1.00 76.69 88 THR A N 1
ATOM 699 C CA . THR A 1 88 ? -19.234 -6.116 26.293 1.00 76.69 88 THR A CA 1
ATOM 700 C C . THR A 1 88 ? -20.649 -5.852 26.804 1.00 76.69 88 THR A C 1
ATOM 702 O O . THR A 1 88 ? -20.932 -6.159 27.960 1.00 76.69 88 THR A O 1
ATOM 705 N N . SER A 1 89 ? -21.554 -5.343 25.967 1.00 75.38 89 SER A N 1
ATOM 706 C CA . SER A 1 89 ? -22.964 -5.127 26.317 1.00 75.38 89 SER A CA 1
ATOM 707 C C . SER A 1 89 ? -23.703 -6.433 26.620 1.00 75.38 89 SER A C 1
ATOM 709 O O . SER A 1 89 ? -24.543 -6.463 27.521 1.00 75.38 89 SER A O 1
ATOM 711 N N . VAL A 1 90 ? -23.370 -7.526 25.927 1.00 73.94 90 VAL A N 1
ATOM 712 C CA . VAL A 1 90 ? -23.898 -8.868 26.224 1.00 73.94 90 VAL A CA 1
ATOM 713 C C . VAL A 1 90 ? -23.386 -9.359 27.581 1.00 73.94 90 VAL A C 1
ATOM 715 O O . VAL A 1 90 ? -24.179 -9.757 28.429 1.00 73.94 90 VAL A O 1
ATOM 718 N N . MET A 1 91 ? -22.077 -9.267 27.834 1.00 68.94 91 MET A N 1
ATOM 719 C CA . MET A 1 91 ? -21.466 -9.720 29.094 1.00 68.94 91 MET A CA 1
ATOM 720 C C . MET A 1 91 ? -21.882 -8.880 30.309 1.00 68.94 91 MET A C 1
ATOM 722 O O . MET A 1 91 ? -21.954 -9.400 31.420 1.00 68.94 91 MET A O 1
ATOM 726 N N . ARG A 1 92 ? -22.166 -7.587 30.117 1.00 75.31 92 ARG A N 1
ATOM 727 C CA . ARG A 1 92 ? -22.687 -6.694 31.165 1.00 75.31 92 ARG A CA 1
ATOM 728 C C . ARG A 1 92 ? -24.199 -6.811 31.372 1.00 75.31 92 ARG A C 1
ATOM 730 O O . ARG A 1 92 ? -24.716 -6.192 32.296 1.00 75.31 92 ARG A O 1
ATOM 737 N N . GLY A 1 93 ? -24.898 -7.598 30.551 1.00 65.94 93 GLY A N 1
ATOM 738 C CA . GLY A 1 93 ? -26.343 -7.797 30.668 1.00 65.94 93 GLY A CA 1
ATOM 739 C C . GLY A 1 93 ? -27.180 -6.573 30.281 1.00 65.94 93 GLY A C 1
ATOM 740 O O . GLY A 1 93 ? -28.339 -6.483 30.671 1.00 65.94 93 GLY A O 1
ATOM 741 N N . GLU A 1 94 ? -26.619 -5.628 29.520 1.00 59.88 94 GLU A N 1
ATOM 742 C CA . GLU A 1 94 ? -27.334 -4.432 29.038 1.00 59.88 94 GLU A CA 1
ATOM 743 C C . GLU A 1 94 ? -28.133 -4.706 27.753 1.00 59.88 94 GLU A C 1
ATOM 745 O O . GLU A 1 94 ? -28.933 -3.879 27.313 1.00 59.88 94 GLU A O 1
ATOM 750 N N . THR A 1 95 ? -27.943 -5.880 27.147 1.00 52.66 95 THR A N 1
ATOM 751 C CA . THR A 1 95 ? -28.677 -6.278 25.943 1.00 52.66 95 THR A CA 1
ATOM 752 C C . THR A 1 95 ? -30.043 -6.818 26.355 1.00 52.66 95 THR A C 1
ATOM 754 O O . THR A 1 95 ? -30.156 -7.938 26.848 1.00 52.66 95 THR A O 1
ATOM 757 N N . GLN A 1 96 ? -31.088 -6.008 26.174 1.00 56.88 96 GLN A N 1
ATOM 758 C CA . GLN A 1 96 ? -32.470 -6.466 26.294 1.00 56.88 96 GLN A CA 1
ATOM 759 C C . GLN A 1 96 ? -32.746 -7.444 25.152 1.00 56.88 96 GLN A C 1
ATOM 761 O O . GLN A 1 96 ? -32.865 -7.059 23.990 1.00 56.88 96 GLN A O 1
ATOM 766 N N . GLU A 1 97 ? -32.796 -8.726 25.489 1.00 54.44 97 GLU A N 1
ATOM 767 C CA . GLU A 1 97 ? -33.232 -9.784 24.594 1.00 54.44 97 GLU A CA 1
ATOM 768 C C . GLU A 1 97 ? -34.651 -9.439 24.107 1.00 54.44 97 GLU A C 1
ATOM 770 O O . GLU A 1 97 ? -35.586 -9.346 24.907 1.00 54.44 97 GLU A O 1
ATOM 775 N N . GLN A 1 98 ? -34.828 -9.208 22.799 1.00 52.34 98 GLN A N 1
ATOM 776 C CA . GLN A 1 98 ? -36.157 -9.159 22.187 1.00 52.34 98 GLN A CA 1
ATOM 777 C C . GLN A 1 98 ? -36.723 -10.581 22.189 1.00 52.34 98 GLN A C 1
ATOM 779 O O . GLN A 1 98 ? -36.744 -11.276 21.175 1.00 52.34 98 GLN A O 1
ATOM 784 N N . THR A 1 99 ? -37.154 -11.042 23.358 1.00 47.97 99 THR A N 1
ATOM 785 C CA . THR A 1 99 ? -37.959 -12.248 23.463 1.00 47.97 99 THR A CA 1
ATOM 786 C C . THR A 1 99 ? -39.312 -11.931 22.834 1.00 47.97 99 THR A C 1
ATOM 788 O O . THR A 1 99 ? -40.140 -11.212 23.389 1.00 47.97 99 THR A O 1
ATOM 791 N N . LEU A 1 100 ? -39.533 -12.441 21.619 1.00 56.78 100 LEU A N 1
ATOM 792 C CA . LEU A 1 100 ? -40.878 -12.625 21.085 1.00 56.78 100 LEU A CA 1
ATOM 793 C C . LEU A 1 100 ? -41.589 -13.589 22.035 1.00 56.78 100 LEU A C 1
ATOM 795 O O . LEU A 1 100 ? -41.453 -14.807 21.927 1.00 56.78 100 LEU A O 1
ATOM 799 N N . ILE A 1 101 ? -42.303 -13.035 23.012 1.00 59.19 101 ILE A N 1
ATOM 800 C CA . ILE A 1 101 ? -43.163 -13.810 23.897 1.00 59.19 101 ILE A CA 1
ATOM 801 C C . ILE A 1 101 ? -44.318 -14.306 23.025 1.00 59.19 101 ILE A C 1
ATOM 803 O O . ILE A 1 101 ? -45.261 -13.570 22.736 1.00 59.19 101 ILE A O 1
ATOM 807 N N . SER A 1 102 ? -44.225 -15.546 22.550 1.00 52.31 102 SER A N 1
ATOM 808 C CA . SER A 1 102 ? -45.374 -16.248 21.987 1.00 52.31 102 SER A CA 1
ATOM 809 C C . SER A 1 102 ? -46.308 -16.579 23.146 1.00 52.31 102 SER A C 1
ATOM 811 O O . SER A 1 102 ? -46.142 -17.600 23.808 1.00 52.31 102 SER A O 1
ATOM 813 N N . ILE A 1 103 ? -47.260 -15.691 23.427 1.00 62.59 103 ILE A N 1
ATOM 814 C CA . ILE A 1 103 ? -48.401 -16.012 24.285 1.00 62.59 103 ILE A CA 1
ATOM 815 C C . ILE A 1 103 ? -49.330 -16.893 23.443 1.00 62.59 103 ILE A C 1
ATOM 817 O O . ILE A 1 103 ? -49.970 -16.399 22.514 1.00 62.59 103 ILE A O 1
ATOM 821 N N . GLY A 1 104 ? -49.357 -18.192 23.742 1.00 55.00 104 GLY A N 1
ATOM 822 C CA . GLY A 1 104 ? -50.232 -19.188 23.125 1.00 55.00 104 GLY A CA 1
ATOM 823 C C . GLY A 1 104 ? -50.461 -20.353 24.066 1.00 55.00 104 GLY A C 1
ATOM 824 O O . GLY A 1 104 ? -49.444 -20.952 24.479 1.00 55.00 104 GLY A O 1
#

Foldseek 3Di:
DPPPPVLPPQPDDDDQLLVQLLVVCLVPVALLVSQVRSPDDDPDSVRSRVVSVVSCPPVSSVVSNVVVVVVVCVVVVVVVVVVVVVVVCVVVVVDDPPPPPPPD

InterPro domains:
  IPR005335 Terminase small subunit [PF03592] (14-98)
  IPR038713 Terminase small subunit, N-terminal DNA-binding domain, HTH motif superfamily [G3DSA:1.10.10.1400] (11-76)
  IPR052404 SPP1-like small terminase [PTHR41328] (13-98)

Organism: Streptococcus pneumoniae (NCBI:txid1313)

Secondary structure (DSSP, 8-state):
--SSTT-----S---HHHHHHHHHHHHH--HHHHHHHTT---S-HHHHHHHHHHHHTSHHHHHHHHHHHHHHHHHHHHHHHHHHHHHHHHHTT-----------